Protein AF-A0A376MH92-F1 (afdb_monomer_lite)

InterPro domains:
  IPR004113 FAD-binding oxidoreductase/transferase, type 4, C-terminal [PF02913] (30-130)
  IPR016164 FAD-linked oxidase-like, C-terminal [SSF55103] (40-130)

pLDDT: mean 84.46, std 14.7, range [43.62, 98.38]

Secondary structure (DSSP, 8-state):
-EEEEEEEEEE-TTTS-STTHHHHHHHHHHHHHHHHH-TTGGGEEEEEEEEEEEETTEEEEEEEEEE---S--TTTHIIIIIHHHHHHHHHHHHHTTEES-SSS--HHHHGGGHHHHHGGGHHHHHHHHHSGGGS--

Radius of gyration: 16.69 Å; chains: 1; bounding box: 37×46×41 Å

Structure (mmCIF, N/CA/C/O backbone):
data_AF-A0A376MH92-F1
#
_entry.id   AF-A0A376MH92-F1
#
loop_
_atom_site.group_PDB
_atom_site.id
_atom_site.type_symbol
_atom_site.label_atom_id
_atom_site.label_alt_id
_atom_site.label_comp_id
_atom_site.label_asym_id
_atom_site.label_entity_id
_atom_site.label_seq_id
_atom_site.pdbx_PDB_ins_code
_atom_site.Cartn_x
_atom_site.Cartn_y
_atom_site.Cartn_z
_atom_site.occupancy
_atom_site.B_iso_or_equiv
_atom_site.auth_seq_id
_atom_site.auth_comp_id
_atom_site.auth_asym_id
_atom_site.auth_atom_id
_atom_site.pdbx_PDB_model_num
ATOM 1 N N . MET A 1 1 ? 20.052 2.991 -9.447 1.00 60.19 1 MET A N 1
ATOM 2 C CA . MET A 1 1 ? 19.350 2.141 -8.465 1.00 60.19 1 MET A CA 1
ATOM 3 C C . MET A 1 1 ? 18.631 3.051 -7.485 1.00 60.19 1 MET A C 1
ATOM 5 O O . MET A 1 1 ? 19.278 3.932 -6.928 1.00 60.19 1 MET A O 1
ATOM 9 N N . CYS A 1 2 ? 17.316 2.898 -7.341 1.00 71.88 2 CYS A N 1
ATOM 10 C CA . CYS A 1 2 ? 16.511 3.608 -6.349 1.00 71.88 2 CYS A CA 1
ATOM 11 C C . CYS A 1 2 ? 16.128 2.620 -5.240 1.00 71.88 2 CYS A C 1
ATOM 13 O O . CYS A 1 2 ? 15.795 1.470 -5.527 1.00 71.88 2 CYS A O 1
ATOM 15 N N . ARG A 1 3 ? 16.228 3.062 -3.984 1.00 66.75 3 ARG A N 1
ATOM 16 C CA . ARG A 1 3 ? 15.937 2.266 -2.787 1.00 66.75 3 ARG A CA 1
ATOM 17 C C . ARG A 1 3 ? 14.805 2.923 -2.030 1.00 66.75 3 ARG A C 1
ATOM 19 O O . ARG A 1 3 ? 14.919 4.088 -1.649 1.00 66.75 3 ARG A O 1
ATOM 26 N N . SER A 1 4 ? 13.737 2.175 -1.784 1.00 66.50 4 SER A N 1
ATOM 27 C CA . SER A 1 4 ? 12.588 2.673 -1.042 1.00 66.50 4 SER A CA 1
ATOM 28 C C . SER A 1 4 ? 12.172 1.678 0.030 1.00 66.50 4 SER A C 1
ATOM 30 O O . SER A 1 4 ? 11.963 0.491 -0.213 1.00 66.50 4 SER A O 1
ATOM 32 N N . SER A 1 5 ? 12.021 2.178 1.251 1.00 55.94 5 SER A N 1
ATOM 33 C CA . SER A 1 5 ? 11.312 1.476 2.312 1.00 55.94 5 SER A CA 1
ATOM 34 C C . SER A 1 5 ? 9.989 2.188 2.548 1.00 55.94 5 SER A C 1
ATOM 36 O O . SER A 1 5 ? 9.936 3.406 2.757 1.00 55.94 5 SER A O 1
ATOM 38 N N . LYS A 1 6 ? 8.889 1.440 2.500 1.00 58.53 6 LYS A N 1
ATOM 39 C CA . LYS A 1 6 ? 7.571 1.960 2.854 1.00 58.53 6 LYS A CA 1
ATOM 40 C C . LYS A 1 6 ? 7.037 1.127 4.016 1.00 58.53 6 LYS A C 1
ATOM 42 O O . LYS A 1 6 ? 6.959 -0.095 3.898 1.00 58.53 6 LYS A O 1
ATOM 47 N N . PRO A 1 7 ? 6.659 1.742 5.150 1.00 51.50 7 PRO A N 1
ATOM 48 C CA . PRO A 1 7 ? 5.869 1.016 6.122 1.00 51.50 7 PRO A CA 1
ATOM 49 C C . PRO A 1 7 ? 4.559 0.700 5.456 1.00 51.50 7 PRO A C 1
ATOM 51 O O . PRO A 1 7 ? 3.859 1.591 4.970 1.00 51.50 7 PRO A O 1
ATOM 54 N N . ALA A 1 8 ? 4.243 -0.571 5.477 1.00 50.81 8 ALA A N 1
ATOM 55 C CA . ALA A 1 8 ? 2.913 -1.021 5.221 1.00 50.81 8 ALA A CA 1
ATOM 56 C C . ALA A 1 8 ? 2.751 -2.263 6.053 1.00 50.81 8 ALA A C 1
ATOM 58 O O . ALA A 1 8 ? 3.084 -3.370 5.651 1.00 50.81 8 ALA A O 1
ATOM 59 N N . THR A 1 9 ? 2.326 -2.040 7.282 1.00 54.00 9 THR A N 1
ATOM 60 C CA . THR A 1 9 ? 1.070 -2.571 7.790 1.00 54.00 9 THR A CA 1
ATOM 61 C C . THR A 1 9 ? 1.067 -2.437 9.291 1.00 54.00 9 THR A C 1
ATOM 63 O O . THR A 1 9 ? 2.082 -2.592 9.956 1.00 54.00 9 THR A O 1
ATOM 66 N N . TRP A 1 10 ? -0.107 -2.194 9.838 1.00 57.25 10 TRP A N 1
ATOM 67 C CA . TRP A 1 10 ? -0.388 -2.451 11.236 1.00 57.25 10 TRP A CA 1
ATOM 68 C C . TRP A 1 10 ? -1.638 -3.324 11.283 1.00 57.25 10 TRP A C 1
ATOM 70 O O . TRP A 1 10 ? -2.716 -2.868 10.911 1.00 57.25 10 TRP A O 1
ATOM 80 N N . ALA A 1 11 ? -1.513 -4.601 11.644 1.00 50.50 11 ALA A N 1
ATOM 81 C CA . ALA A 1 11 ? -2.687 -5.449 11.842 1.00 50.50 11 ALA A CA 1
ATOM 82 C C . ALA A 1 11 ? -3.313 -5.115 13.199 1.00 50.50 11 ALA A C 1
ATOM 84 O O . ALA A 1 11 ? -2.723 -5.392 14.240 1.00 50.50 11 ALA A O 1
ATOM 85 N N . LEU A 1 12 ? -4.501 -4.508 13.181 1.00 43.62 12 LEU A N 1
ATOM 86 C CA . LEU A 1 12 ? -5.305 -4.277 14.380 1.00 43.62 12 LEU A CA 1
ATOM 87 C C . LEU A 1 12 ? -6.502 -5.223 14.410 1.00 43.62 12 LEU A C 1
ATOM 89 O O . LEU A 1 12 ? -7.211 -5.346 13.406 1.00 43.62 12 LEU A O 1
ATOM 93 N N . PRO A 1 13 ? -6.843 -5.794 15.572 1.00 44.84 13 PRO A N 1
ATOM 94 C CA . PRO A 1 13 ? -8.215 -6.202 15.835 1.00 44.84 13 PRO A CA 1
ATOM 95 C C . PRO A 1 13 ? -9.130 -4.966 15.742 1.00 44.84 13 PRO A C 1
ATOM 97 O O . PRO A 1 13 ? -8.728 -3.888 16.188 1.00 44.84 13 PRO A O 1
ATOM 100 N N . PRO A 1 14 ? -10.354 -5.070 15.196 1.00 52.47 14 PRO A N 1
ATOM 101 C CA . PRO A 1 14 ? -11.063 -6.288 14.792 1.00 52.47 14 PRO A CA 1
ATOM 102 C C . PRO A 1 14 ? -10.805 -6.726 13.340 1.00 52.47 14 PRO A C 1
ATOM 104 O O . PRO A 1 14 ? -11.338 -7.747 12.919 1.00 52.47 14 PRO A O 1
ATOM 107 N N . LYS A 1 15 ? -10.019 -5.966 12.565 1.00 60.97 15 LYS A N 1
ATOM 108 C CA . LYS A 1 15 ? -9.808 -6.224 11.133 1.00 60.97 15 LYS A CA 1
ATOM 109 C C . LYS A 1 15 ? -8.986 -7.497 10.875 1.00 60.97 15 LYS A C 1
ATOM 111 O O . LYS A 1 15 ? -9.222 -8.168 9.879 1.00 60.97 15 LYS A O 1
ATOM 116 N N . CYS A 1 16 ? -8.100 -7.866 11.801 1.00 65.00 16 CYS A N 1
ATOM 117 C CA . CYS A 1 16 ? -7.366 -9.132 11.801 1.00 65.00 16 CYS A CA 1
ATOM 118 C C . CYS A 1 16 ? -7.776 -9.983 13.024 1.00 65.00 16 CYS A C 1
ATOM 120 O O . CYS A 1 16 ? -7.340 -9.688 14.140 1.00 65.00 16 CYS A O 1
ATOM 122 N N . PRO A 1 17 ? -8.647 -10.998 12.863 1.00 53.97 17 PRO A N 1
ATOM 123 C CA . PRO A 1 17 ? -9.312 -11.668 13.988 1.00 53.97 17 PRO A CA 1
ATOM 124 C C . PRO A 1 17 ? -8.467 -12.715 14.740 1.00 53.97 17 PRO A C 1
ATOM 126 O O . PRO A 1 17 ? -8.884 -13.166 15.803 1.00 53.97 17 PRO A O 1
ATOM 129 N N . ALA A 1 18 ? -7.271 -13.074 14.265 1.00 51.12 18 ALA A N 1
ATOM 130 C CA . ALA A 1 18 ? -6.340 -13.934 15.005 1.00 51.12 18 ALA A CA 1
ATOM 131 C C . ALA A 1 18 ? -4.933 -13.332 14.987 1.00 51.12 18 ALA A C 1
ATOM 133 O O . ALA A 1 18 ? -4.460 -12.979 13.910 1.00 51.12 18 ALA A O 1
ATOM 134 N N . ALA A 1 19 ? -4.305 -13.227 16.168 1.00 54.25 19 ALA A N 1
ATOM 135 C CA . ALA A 1 19 ? -3.022 -12.581 16.491 1.00 54.25 19 ALA A CA 1
ATOM 136 C C . ALA A 1 19 ? -1.953 -12.620 15.372 1.00 54.25 19 ALA A C 1
ATOM 138 O O . ALA A 1 19 ? -1.023 -13.420 15.405 1.00 54.25 19 ALA A O 1
ATOM 139 N N . GLY A 1 20 ? -2.084 -11.746 14.370 1.00 59.69 20 GLY A N 1
ATOM 140 C CA . GLY A 1 20 ? -1.162 -11.654 13.236 1.00 59.69 20 GLY A CA 1
ATOM 141 C C . GLY A 1 20 ? -1.322 -12.698 12.118 1.00 59.69 20 GLY A C 1
ATOM 142 O O . GLY A 1 20 ? -0.498 -12.703 11.212 1.00 59.69 20 GLY A O 1
ATOM 143 N N . SER A 1 21 ? -2.360 -13.541 12.116 1.00 67.62 21 SER A N 1
ATOM 144 C CA . SER A 1 21 ? -2.631 -14.518 11.033 1.00 67.62 21 SER A CA 1
ATOM 145 C C . SER A 1 21 ? -2.695 -13.874 9.639 1.00 67.62 21 SER A C 1
ATOM 147 O O . SER A 1 21 ? -2.099 -14.379 8.692 1.00 67.62 21 SER A O 1
ATOM 149 N N . CYS A 1 22 ? -3.309 -12.693 9.539 1.00 80.25 22 CYS A N 1
ATOM 150 C CA . CYS A 1 22 ? -3.386 -11.914 8.306 1.00 80.25 22 CYS A CA 1
ATOM 151 C C . CYS A 1 22 ? -2.023 -11.384 7.824 1.00 80.25 22 CYS A C 1
ATOM 153 O O . CYS A 1 22 ? -1.900 -11.021 6.662 1.00 80.25 22 CYS A O 1
ATOM 155 N N . ILE A 1 23 ? -0.986 -11.314 8.673 1.00 85.31 23 ILE A N 1
ATOM 156 C CA . ILE A 1 23 ? 0.311 -10.725 8.294 1.00 85.31 23 ILE A CA 1
ATOM 157 C C . ILE A 1 23 ? 0.998 -11.562 7.218 1.00 85.31 23 ILE A C 1
ATOM 159 O O . ILE A 1 23 ? 1.538 -11.004 6.265 1.00 85.31 23 ILE A O 1
ATOM 163 N N . HIS A 1 24 ? 0.963 -12.889 7.357 1.00 88.69 24 HIS A N 1
ATOM 164 C CA . HIS A 1 24 ? 1.522 -13.785 6.349 1.00 88.69 24 HIS A CA 1
ATOM 165 C C . HIS A 1 24 ? 0.761 -13.661 5.025 1.00 88.69 24 HIS A C 1
ATOM 167 O O . HIS A 1 24 ? 1.383 -13.487 3.984 1.00 88.69 24 HIS A O 1
ATOM 173 N N . GLU A 1 25 ? -0.573 -13.654 5.071 1.00 90.56 25 GLU A N 1
ATOM 174 C CA . GLU A 1 25 ? -1.406 -13.492 3.875 1.00 90.56 25 GLU A CA 1
ATOM 175 C C . GLU A 1 25 ? -1.183 -12.138 3.192 1.00 90.56 25 GLU A C 1
ATOM 177 O O . GLU A 1 25 ? -1.074 -12.080 1.969 1.00 90.56 25 GLU A O 1
ATOM 182 N N . ILE A 1 26 ? -1.062 -11.052 3.965 1.00 91.50 26 ILE A N 1
ATOM 183 C CA . ILE A 1 26 ? -0.737 -9.722 3.438 1.00 91.50 26 ILE A CA 1
ATOM 184 C C . ILE A 1 26 ? 0.620 -9.752 2.746 1.00 91.50 26 ILE A C 1
ATOM 186 O O . ILE A 1 26 ? 0.739 -9.263 1.624 1.00 91.50 26 ILE A O 1
ATOM 190 N N . TYR A 1 27 ? 1.633 -10.330 3.395 1.00 92.88 27 TYR A N 1
ATOM 191 C CA . TYR A 1 27 ? 2.963 -10.454 2.817 1.00 92.88 27 TYR A CA 1
ATOM 192 C C . TYR A 1 27 ? 2.923 -11.218 1.490 1.00 92.88 27 TYR A C 1
ATOM 194 O O . TYR A 1 27 ? 3.293 -10.657 0.462 1.00 92.88 27 TYR A O 1
ATOM 202 N N . GLU A 1 28 ? 2.411 -12.448 1.486 1.00 95.19 28 GLU A N 1
ATOM 203 C CA . GLU A 1 28 ? 2.366 -13.287 0.284 1.00 95.19 28 GLU A CA 1
ATOM 204 C C . GLU A 1 28 ? 1.556 -12.634 -0.839 1.00 95.19 28 GLU A C 1
ATOM 206 O O . GLU A 1 28 ? 1.997 -12.607 -1.988 1.00 95.19 28 GLU A O 1
ATOM 211 N N . SER A 1 29 ? 0.407 -12.035 -0.516 1.00 95.94 29 SER A N 1
ATOM 212 C CA . SER A 1 29 ? -0.448 -11.406 -1.521 1.00 95.94 29 SER A CA 1
ATOM 213 C C . SER A 1 29 ? 0.198 -10.166 -2.142 1.00 95.94 29 SER A C 1
ATOM 215 O O . SER A 1 29 ? 0.172 -10.001 -3.363 1.00 95.94 29 SER A O 1
ATOM 217 N N . VAL A 1 30 ? 0.852 -9.322 -1.336 1.00 95.94 30 VAL A N 1
ATOM 218 C CA . VAL A 1 30 ? 1.606 -8.163 -1.838 1.00 95.94 30 VAL A CA 1
ATOM 219 C C . VAL A 1 30 ? 2.770 -8.608 -2.718 1.00 95.94 30 VAL A C 1
ATOM 221 O O . VAL A 1 30 ? 2.926 -8.087 -3.823 1.00 95.94 30 VAL A O 1
ATOM 224 N N . ILE A 1 31 ? 3.576 -9.572 -2.261 1.00 97.06 31 ILE A N 1
ATOM 225 C CA . ILE A 1 31 ? 4.721 -10.077 -3.030 1.00 97.06 31 ILE A CA 1
ATOM 226 C C . ILE A 1 31 ? 4.245 -10.663 -4.363 1.00 97.06 31 ILE A C 1
ATOM 228 O O . ILE A 1 31 ? 4.819 -10.352 -5.409 1.00 97.06 31 ILE A O 1
ATOM 232 N N . ASN A 1 32 ? 3.175 -11.459 -4.344 1.00 98.38 32 ASN A N 1
ATOM 233 C CA . ASN A 1 32 ? 2.611 -12.061 -5.543 1.00 98.38 32 ASN A CA 1
ATOM 234 C C . ASN A 1 32 ? 2.078 -11.007 -6.523 1.00 98.38 32 ASN A C 1
ATOM 236 O O . ASN A 1 32 ? 2.446 -11.034 -7.698 1.00 98.38 32 ASN A O 1
ATOM 240 N N . ARG A 1 33 ? 1.264 -10.046 -6.063 1.00 98.25 33 ARG A N 1
ATOM 241 C CA . ARG A 1 33 ? 0.709 -8.996 -6.936 1.00 98.25 33 ARG A CA 1
ATOM 242 C C . ARG A 1 33 ? 1.794 -8.092 -7.506 1.00 98.25 33 ARG A C 1
ATOM 244 O O . ARG A 1 33 ? 1.748 -7.776 -8.687 1.00 98.25 33 ARG A O 1
ATOM 251 N N . ILE A 1 34 ? 2.815 -7.728 -6.728 1.00 97.88 34 ILE A N 1
ATOM 252 C CA . ILE A 1 34 ? 3.948 -6.966 -7.272 1.00 97.88 34 ILE A CA 1
ATOM 253 C C . ILE A 1 34 ? 4.655 -7.772 -8.368 1.00 97.88 34 ILE A C 1
ATOM 255 O O . ILE A 1 34 ? 4.937 -7.231 -9.425 1.00 97.88 34 ILE A O 1
ATOM 259 N N . ARG A 1 35 ? 4.904 -9.068 -8.170 1.00 98.00 35 ARG A N 1
ATOM 260 C CA . ARG A 1 35 ? 5.609 -9.884 -9.175 1.00 98.00 35 ARG A CA 1
ATOM 261 C C . ARG A 1 35 ? 4.800 -10.175 -10.438 1.00 98.00 35 ARG A C 1
ATOM 263 O O . ARG A 1 35 ? 5.398 -10.465 -11.465 1.00 98.00 35 ARG A O 1
ATOM 270 N N . THR A 1 36 ? 3.472 -10.156 -10.357 1.00 98.25 36 THR A N 1
ATOM 271 C CA . THR A 1 36 ? 2.596 -10.609 -11.452 1.00 98.25 36 THR A CA 1
ATOM 272 C C . THR A 1 36 ? 1.825 -9.482 -12.133 1.00 98.25 36 THR A C 1
ATOM 274 O O . THR A 1 36 ? 1.504 -9.603 -13.312 1.00 98.25 36 THR A O 1
ATOM 277 N N . GLU A 1 37 ? 1.540 -8.385 -11.427 1.00 98.06 37 GLU A N 1
ATOM 278 C CA . GLU A 1 37 ? 0.720 -7.276 -11.929 1.00 98.06 37 GLU A CA 1
ATOM 279 C C . GLU A 1 37 ? 1.518 -5.987 -12.157 1.00 98.06 37 GLU A C 1
ATOM 281 O O . GLU A 1 37 ? 1.085 -5.146 -12.946 1.00 98.06 37 GLU A O 1
ATOM 286 N N . PHE A 1 38 ? 2.655 -5.783 -11.477 1.00 97.62 38 PHE A N 1
ATOM 287 C CA . PHE A 1 38 ? 3.447 -4.569 -11.674 1.00 97.62 38 PHE A CA 1
ATOM 288 C C . PHE A 1 38 ? 4.177 -4.631 -13.029 1.00 97.62 38 PHE A C 1
ATOM 290 O O . PHE A 1 38 ? 5.029 -5.502 -13.207 1.00 97.62 38 PHE A O 1
ATOM 297 N N . PRO A 1 39 ? 3.919 -3.705 -13.978 1.00 97.06 39 PRO A N 1
ATOM 298 C CA . PRO A 1 39 ? 4.463 -3.800 -15.339 1.00 97.06 39 PRO A CA 1
ATOM 299 C C . PRO A 1 39 ? 5.993 -3.777 -15.432 1.00 97.06 39 PRO A C 1
ATOM 301 O O . PRO A 1 39 ? 6.552 -4.160 -16.454 1.00 97.06 39 PRO A O 1
ATOM 304 N N . HIS A 1 40 ? 6.664 -3.313 -14.377 1.00 96.38 40 HIS A N 1
ATOM 305 C CA . HIS A 1 40 ? 8.118 -3.203 -14.294 1.00 96.38 40 HIS A CA 1
ATOM 306 C C . HIS A 1 40 ? 8.691 -4.119 -13.203 1.00 96.38 40 HIS A C 1
ATOM 308 O O . HIS A 1 40 ? 9.671 -3.773 -12.548 1.00 96.38 40 HIS A O 1
ATOM 314 N N . ALA A 1 41 ? 8.065 -5.278 -12.963 1.00 96.94 41 ALA A N 1
ATOM 315 C CA . ALA A 1 41 ? 8.537 -6.251 -11.977 1.00 96.94 41 ALA A CA 1
ATOM 316 C C . ALA A 1 41 ? 9.980 -6.718 -12.243 1.00 96.94 41 ALA A C 1
ATOM 318 O O . ALA A 1 41 ? 10.727 -6.916 -11.289 1.00 96.94 41 ALA A O 1
ATOM 319 N N . ASP A 1 42 ? 10.393 -6.809 -13.510 1.00 96.94 42 ASP A N 1
ATOM 320 C CA . ASP A 1 42 ? 11.761 -7.190 -13.894 1.00 96.94 42 ASP A CA 1
ATOM 321 C C . ASP A 1 42 ? 12.818 -6.131 -13.523 1.00 96.94 42 ASP A C 1
ATOM 323 O O . ASP A 1 42 ? 13.999 -6.452 -13.388 1.00 96.94 42 ASP A O 1
ATOM 327 N N . ASP A 1 43 ? 12.409 -4.878 -13.292 1.00 96.69 43 ASP A N 1
ATOM 328 C CA . ASP A 1 43 ? 13.313 -3.817 -12.832 1.00 96.69 43 ASP A CA 1
ATOM 329 C C . ASP A 1 43 ? 13.617 -3.934 -11.328 1.00 96.69 43 ASP A C 1
ATOM 331 O O . ASP A 1 43 ? 14.557 -3.299 -10.831 1.00 96.69 43 ASP A O 1
ATOM 335 N N . ILE A 1 44 ? 12.821 -4.715 -10.588 1.00 96.06 44 ILE A N 1
ATOM 336 C CA . ILE A 1 44 ? 12.942 -4.890 -9.141 1.00 96.06 44 ILE A CA 1
ATOM 337 C C . ILE A 1 44 ? 14.147 -5.775 -8.824 1.00 96.06 44 ILE A C 1
ATOM 339 O O . ILE A 1 44 ? 14.213 -6.948 -9.178 1.00 96.06 44 ILE A O 1
ATOM 343 N N . THR A 1 45 ? 15.092 -5.216 -8.077 1.00 95.12 45 THR A N 1
ATOM 344 C CA . THR A 1 45 ? 16.326 -5.893 -7.658 1.00 95.12 45 THR A CA 1
ATOM 345 C C . THR A 1 45 ? 16.237 -6.443 -6.240 1.00 95.12 45 THR A C 1
ATOM 347 O O . THR A 1 45 ? 16.953 -7.383 -5.895 1.00 95.12 45 THR A O 1
ATOM 350 N N . MET A 1 46 ? 15.340 -5.896 -5.417 1.00 93.94 46 MET A N 1
ATOM 351 C CA . MET A 1 46 ? 15.012 -6.430 -4.101 1.00 93.94 46 MET A CA 1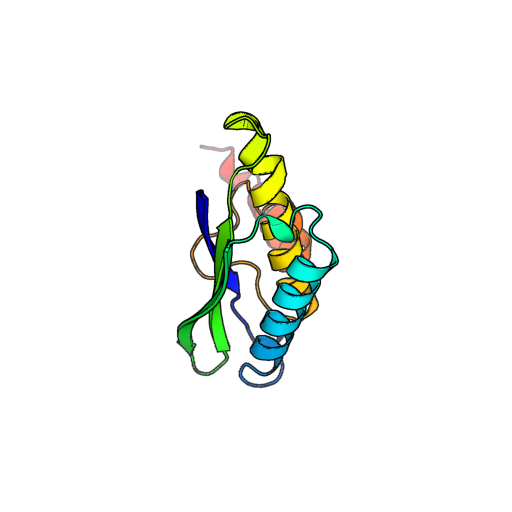
ATOM 352 C C . MET A 1 46 ? 13.532 -6.214 -3.814 1.00 93.94 46 MET A C 1
ATOM 354 O O . MET A 1 46 ? 12.999 -5.141 -4.079 1.00 93.94 46 MET A O 1
ATOM 358 N N . LEU A 1 47 ? 12.876 -7.227 -3.259 1.00 94.94 47 LEU A N 1
ATOM 359 C CA . LEU A 1 47 ? 11.501 -7.141 -2.789 1.00 94.94 47 LEU A CA 1
ATOM 360 C C . LEU A 1 47 ? 11.330 -8.050 -1.582 1.00 94.94 47 LEU A C 1
ATOM 362 O O . LEU A 1 47 ? 11.583 -9.252 -1.666 1.00 94.94 47 LEU A O 1
ATOM 366 N N . GLY A 1 48 ? 10.867 -7.484 -0.477 1.00 93.38 48 GLY A N 1
ATOM 367 C CA . GLY A 1 48 ? 10.581 -8.248 0.724 1.00 93.38 48 GLY A CA 1
ATOM 368 C C . GLY A 1 48 ? 9.959 -7.391 1.808 1.00 93.38 48 GLY A C 1
ATOM 369 O O . GLY A 1 48 ? 9.465 -6.288 1.564 1.00 93.38 48 GLY A O 1
ATOM 370 N N . GLY A 1 49 ? 10.012 -7.898 3.033 1.00 89.50 49 GLY A N 1
ATOM 371 C CA . GLY A 1 49 ? 9.545 -7.159 4.185 1.00 89.50 49 GLY A CA 1
ATOM 372 C C . GLY A 1 49 ? 10.096 -7.670 5.503 1.00 89.50 49 GLY A C 1
ATOM 373 O O . GLY A 1 49 ? 10.648 -8.766 5.576 1.00 89.50 49 GLY A O 1
ATOM 374 N N . HIS A 1 50 ? 10.002 -6.838 6.537 1.00 87.44 50 HIS A N 1
ATOM 375 C CA . HIS A 1 50 ? 10.473 -7.177 7.875 1.00 87.44 50 HIS A CA 1
ATOM 376 C C . HIS A 1 50 ? 9.551 -6.643 8.967 1.00 87.44 50 HIS A C 1
ATOM 378 O O . HIS A 1 50 ? 8.965 -5.567 8.854 1.00 87.44 50 HIS A O 1
ATOM 384 N N . SER A 1 51 ? 9.485 -7.387 10.066 1.00 87.31 51 SER A N 1
ATOM 385 C CA . SER A 1 51 ? 8.840 -6.936 11.291 1.00 87.31 51 SER A CA 1
ATOM 386 C C . SER A 1 51 ? 9.756 -5.969 12.038 1.00 87.31 51 SER A C 1
ATOM 388 O O . SER A 1 51 ? 10.926 -6.282 12.246 1.00 87.31 51 SER A O 1
ATOM 390 N N . SER A 1 52 ? 9.240 -4.820 12.476 1.00 81.75 52 SER A N 1
ATOM 391 C CA . SER A 1 52 ? 10.022 -3.863 13.292 1.00 81.75 52 SER A CA 1
ATOM 392 C C . SER A 1 52 ? 9.515 -3.716 14.724 1.00 81.75 52 SER A C 1
ATOM 394 O O . SER A 1 52 ? 10.306 -3.463 15.625 1.00 81.75 52 SER A O 1
ATOM 396 N N . HIS A 1 53 ? 8.205 -3.863 14.935 1.00 83.75 53 HIS A N 1
ATOM 397 C CA . HIS A 1 53 ? 7.556 -3.660 16.227 1.00 83.75 53 HIS A CA 1
ATOM 398 C C . HIS A 1 53 ? 6.448 -4.689 16.394 1.00 83.75 53 HIS A C 1
ATOM 400 O O . HIS A 1 53 ? 5.517 -4.709 15.592 1.00 83.75 53 HIS A O 1
ATOM 406 N N . SER A 1 54 ? 6.529 -5.491 17.450 1.00 84.56 54 SER A N 1
ATOM 407 C CA . SER A 1 54 ? 5.544 -6.523 17.769 1.00 84.56 54 SER A CA 1
ATOM 408 C C . SER A 1 54 ? 4.771 -6.155 19.026 1.00 84.56 54 SER A C 1
ATOM 410 O O . SER A 1 54 ? 5.320 -5.595 19.973 1.00 84.56 54 SER A O 1
ATOM 412 N N . TYR A 1 55 ? 3.493 -6.504 19.040 1.00 80.12 55 TYR A N 1
ATOM 413 C CA . TYR A 1 55 ? 2.554 -6.213 20.111 1.00 80.12 55 TYR A CA 1
ATOM 414 C C . TYR A 1 55 ? 1.668 -7.437 20.335 1.00 80.12 55 TYR A C 1
ATOM 416 O O . TYR A 1 55 ? 1.664 -8.379 19.545 1.00 80.12 55 TYR A O 1
ATOM 424 N N . GLN A 1 56 ? 0.881 -7.423 21.410 1.00 81.38 56 GLN A N 1
ATOM 425 C CA . GLN A 1 56 ? 0.021 -8.557 21.764 1.00 81.38 56 GLN A CA 1
ATOM 426 C C . GLN A 1 56 ? -0.985 -8.924 20.664 1.00 81.38 56 GLN A C 1
ATOM 428 O O . GLN A 1 56 ? -1.374 -10.081 20.546 1.00 81.38 56 GLN A O 1
ATOM 433 N N . ASN A 1 57 ? -1.417 -7.943 19.874 1.00 76.06 57 ASN A N 1
ATOM 434 C CA . ASN A 1 57 ? -2.490 -8.090 18.900 1.00 76.06 57 ASN A CA 1
ATOM 435 C C . ASN A 1 57 ? -2.037 -8.008 17.434 1.00 76.06 57 ASN A C 1
ATOM 437 O O . ASN A 1 57 ? -2.882 -8.078 16.544 1.00 76.06 57 ASN A O 1
ATOM 441 N N . GLY A 1 58 ? -0.736 -7.880 17.174 1.00 78.50 58 GLY A N 1
ATOM 442 C CA . GLY A 1 58 ? -0.214 -7.735 15.822 1.00 78.50 58 GLY A CA 1
ATOM 443 C C . GLY A 1 58 ? 1.241 -7.286 15.787 1.00 78.50 58 GLY A C 1
ATOM 444 O O . GLY A 1 58 ? 1.872 -7.044 16.814 1.00 78.50 58 GLY A O 1
ATOM 445 N N . THR A 1 59 ? 1.780 -7.165 14.580 1.00 83.31 59 THR A N 1
ATOM 446 C CA . THR A 1 59 ? 3.110 -6.608 14.334 1.00 83.31 59 THR A CA 1
ATOM 447 C C . THR A 1 59 ? 3.058 -5.615 13.182 1.00 83.31 59 THR A C 1
ATOM 449 O O . THR A 1 59 ? 2.168 -5.680 12.330 1.00 83.31 59 THR A O 1
ATOM 452 N N . ASN A 1 60 ? 4.011 -4.692 13.165 1.00 84.62 60 ASN A N 1
ATOM 453 C CA . ASN A 1 60 ? 4.267 -3.843 12.018 1.00 84.62 60 ASN A CA 1
ATOM 454 C C . ASN A 1 60 ? 5.127 -4.574 10.980 1.00 84.62 60 ASN A C 1
ATOM 456 O O . ASN A 1 60 ? 6.269 -4.909 11.304 1.00 84.62 60 ASN A O 1
ATOM 460 N N . MET A 1 61 ? 4.641 -4.717 9.740 1.00 86.31 61 MET A N 1
ATOM 461 C CA . MET A 1 61 ? 5.464 -5.126 8.593 1.00 86.31 61 MET A CA 1
ATOM 462 C C . MET A 1 61 ? 5.932 -3.898 7.808 1.00 86.31 61 MET A C 1
ATOM 464 O O . MET A 1 61 ? 5.171 -3.005 7.447 1.00 86.31 61 MET A O 1
ATOM 468 N N . TYR A 1 62 ? 7.210 -3.865 7.485 1.00 87.31 62 TYR A N 1
ATOM 469 C CA . TYR A 1 62 ? 7.766 -2.942 6.512 1.00 87.31 62 TYR A CA 1
ATOM 470 C C . TYR A 1 62 ? 7.939 -3.658 5.190 1.00 87.31 62 TYR A C 1
ATOM 472 O O . TYR A 1 62 ? 8.665 -4.643 5.168 1.00 87.31 62 TYR A O 1
ATOM 480 N N . PHE A 1 63 ? 7.367 -3.143 4.102 1.00 92.12 63 PHE A N 1
ATOM 481 C CA . PHE A 1 63 ? 7.740 -3.590 2.764 1.00 92.12 63 PHE A CA 1
ATOM 482 C C . PHE A 1 63 ? 8.923 -2.762 2.271 1.00 92.12 63 PHE A C 1
ATOM 484 O O . PHE A 1 63 ? 8.952 -1.530 2.373 1.00 92.12 63 PHE A O 1
ATOM 491 N N . VAL A 1 64 ? 9.932 -3.452 1.762 1.00 90.94 64 VAL A N 1
ATOM 492 C CA . VAL A 1 64 ? 11.157 -2.833 1.267 1.00 90.94 64 VAL A CA 1
ATOM 493 C C . VAL A 1 64 ? 11.386 -3.325 -0.145 1.00 90.94 64 VAL A C 1
ATOM 495 O O . VAL A 1 64 ? 11.256 -4.520 -0.419 1.00 90.94 64 VAL A O 1
ATOM 498 N N . TYR A 1 65 ? 11.691 -2.387 -1.033 1.00 93.06 65 TYR A N 1
ATOM 499 C CA . TYR A 1 65 ? 11.917 -2.686 -2.428 1.00 93.06 65 TYR A CA 1
ATOM 500 C C . TYR A 1 65 ? 12.984 -1.771 -3.028 1.00 93.06 65 TYR A C 1
ATOM 502 O O . TYR A 1 65 ? 13.004 -0.559 -2.792 1.00 93.06 65 TYR A O 1
ATOM 510 N N . ASP A 1 66 ? 13.849 -2.376 -3.832 1.00 93.75 66 ASP A N 1
ATOM 511 C CA . ASP A 1 66 ? 14.872 -1.694 -4.616 1.00 93.75 66 ASP A CA 1
ATOM 512 C C . ASP A 1 66 ? 14.644 -2.024 -6.091 1.00 93.75 66 ASP A C 1
ATOM 514 O O . ASP A 1 66 ? 14.202 -3.124 -6.429 1.00 93.75 66 ASP A O 1
ATOM 518 N N . TYR A 1 67 ? 14.939 -1.078 -6.976 1.00 94.06 67 TYR A N 1
ATOM 519 C CA . TYR A 1 67 ? 14.797 -1.265 -8.419 1.00 94.06 67 TYR A CA 1
ATOM 520 C C . TYR A 1 67 ? 15.808 -0.430 -9.195 1.00 94.06 67 TYR A C 1
ATOM 522 O O . TYR A 1 67 ? 16.369 0.571 -8.722 1.00 94.06 67 TYR A O 1
ATOM 530 N N . ASN A 1 68 ? 16.057 -0.861 -10.423 1.00 94.06 68 ASN A N 1
ATOM 531 C CA . ASN A 1 68 ? 16.766 -0.061 -11.400 1.00 94.06 68 ASN A CA 1
ATOM 532 C C . ASN A 1 68 ? 15.795 0.930 -12.038 1.00 94.06 68 ASN A C 1
ATOM 534 O O . ASN A 1 68 ? 14.684 0.578 -12.409 1.00 94.06 68 ASN A O 1
ATOM 538 N N . VAL A 1 69 ? 16.216 2.189 -12.147 1.00 92.31 69 VAL A N 1
ATOM 539 C CA . VAL A 1 69 ? 15.448 3.196 -12.884 1.00 92.31 69 VAL A CA 1
ATOM 540 C C . VAL A 1 69 ? 15.832 3.029 -14.346 1.00 92.31 69 VAL A C 1
ATOM 542 O O . VAL A 1 69 ? 16.949 3.380 -14.728 1.00 92.31 69 VAL A O 1
ATOM 545 N N . VAL A 1 70 ? 14.938 2.427 -15.122 1.00 93.94 70 VAL A N 1
ATOM 546 C CA . VAL A 1 70 ? 15.148 2.106 -16.537 1.00 93.94 70 VAL A CA 1
ATOM 547 C C . VAL A 1 70 ? 14.267 3.027 -17.366 1.00 93.94 70 VAL A C 1
ATOM 549 O O . VAL A 1 70 ? 13.090 3.180 -17.048 1.00 93.94 70 VAL A O 1
ATOM 552 N N . ASP A 1 71 ? 14.824 3.662 -18.400 1.00 92.88 71 ASP A N 1
ATOM 553 C CA . ASP A 1 71 ? 14.088 4.469 -19.389 1.00 92.88 71 ASP A CA 1
ATOM 554 C C . ASP A 1 71 ? 13.030 5.399 -18.770 1.00 92.88 71 ASP A C 1
ATOM 556 O O . ASP A 1 71 ? 11.834 5.320 -19.063 1.00 92.88 71 ASP A O 1
ATOM 560 N N . CYS A 1 72 ? 13.461 6.218 -17.812 1.00 92.62 72 CYS A N 1
ATOM 561 C CA . CYS A 1 72 ? 12.592 7.082 -17.022 1.00 92.62 72 CYS A CA 1
ATOM 562 C C . CYS A 1 72 ? 13.374 8.309 -16.557 1.00 92.62 72 CYS A C 1
ATOM 564 O O . CYS A 1 72 ? 14.497 8.173 -16.060 1.00 92.62 72 CYS A O 1
ATOM 566 N N . LYS A 1 73 ? 12.786 9.502 -16.680 1.00 93.69 73 LYS A N 1
ATOM 567 C CA . LYS A 1 73 ? 13.363 10.714 -16.085 1.00 93.69 73 LYS A CA 1
ATOM 568 C C . LYS A 1 73 ? 13.101 10.759 -14.574 1.00 93.69 73 LYS A C 1
ATOM 570 O O . LYS A 1 73 ? 12.153 10.123 -14.108 1.00 93.69 73 LYS A O 1
ATOM 575 N N . PRO A 1 74 ? 13.895 11.517 -13.793 1.00 90.62 74 PRO A N 1
ATOM 576 C CA . PRO A 1 74 ? 13.689 11.639 -12.349 1.00 90.62 74 PRO A CA 1
ATOM 577 C C . PRO A 1 74 ? 12.271 12.070 -11.951 1.00 90.62 74 PRO A C 1
ATOM 579 O O . PRO A 1 74 ? 11.740 11.581 -10.961 1.00 90.62 74 PRO A O 1
ATOM 582 N N . GLU A 1 75 ? 11.640 12.953 -12.725 1.00 93.56 75 GLU A N 1
ATOM 583 C CA . GLU A 1 75 ? 10.303 13.485 -12.437 1.00 93.56 75 GLU A CA 1
ATOM 584 C C . GLU A 1 75 ? 9.185 12.458 -12.685 1.00 93.56 75 GLU A C 1
ATOM 586 O O . GLU A 1 75 ? 8.115 12.559 -12.094 1.00 93.56 75 GLU A O 1
ATOM 591 N N . GLU A 1 76 ? 9.442 11.463 -13.535 1.00 94.38 76 GLU A N 1
ATOM 592 C CA . GLU A 1 76 ? 8.499 10.405 -13.927 1.00 94.38 76 GLU A CA 1
ATOM 593 C C . GLU A 1 76 ? 8.613 9.169 -13.015 1.00 94.38 76 GLU A C 1
ATOM 595 O O . GLU A 1 76 ? 7.711 8.330 -12.965 1.00 94.38 76 GLU A O 1
ATOM 600 N N . GLU A 1 77 ? 9.716 9.055 -12.269 1.00 93.75 77 GLU A N 1
ATOM 601 C CA . GLU A 1 77 ? 10.056 7.893 -11.441 1.00 93.75 77 GLU A CA 1
ATOM 602 C C . GLU A 1 77 ? 8.963 7.583 -10.416 1.00 93.75 77 GLU A C 1
ATOM 604 O O . GLU A 1 77 ? 8.603 6.419 -10.210 1.00 93.75 77 GLU A O 1
ATOM 609 N N . ILE A 1 78 ? 8.399 8.632 -9.811 1.00 91.06 78 ILE A N 1
ATOM 610 C CA . ILE A 1 78 ? 7.387 8.477 -8.773 1.00 91.06 78 ILE A CA 1
ATOM 611 C C . ILE A 1 78 ? 6.116 7.814 -9.313 1.00 91.06 78 ILE A C 1
ATOM 613 O O . ILE A 1 78 ? 5.529 6.963 -8.645 1.00 91.06 78 ILE A O 1
ATOM 617 N N . ASP A 1 79 ? 5.715 8.165 -10.531 1.00 93.75 79 ASP A N 1
ATOM 618 C CA . ASP A 1 79 ? 4.515 7.632 -11.168 1.00 93.75 79 ASP A CA 1
ATOM 619 C C . ASP A 1 79 ? 4.768 6.256 -11.781 1.00 93.75 79 ASP A C 1
ATOM 621 O O . ASP A 1 79 ? 3.892 5.393 -11.726 1.00 93.75 79 ASP A O 1
ATOM 625 N N . LYS A 1 80 ? 5.979 6.022 -12.299 1.00 95.38 80 LYS A N 1
ATOM 626 C CA . LYS A 1 80 ? 6.365 4.742 -12.901 1.00 95.38 80 LYS A CA 1
ATOM 627 C C . LYS A 1 80 ? 6.553 3.629 -11.868 1.00 95.38 80 LYS A C 1
ATOM 629 O O . LYS A 1 80 ? 6.120 2.504 -12.108 1.00 95.38 80 LYS A O 1
ATOM 634 N N . TYR A 1 81 ? 7.168 3.926 -10.722 1.00 94.12 81 TYR A N 1
ATOM 635 C CA . TYR A 1 81 ? 7.530 2.911 -9.725 1.00 94.12 81 TYR A CA 1
ATOM 636 C C . TYR A 1 81 ? 6.823 3.120 -8.386 1.00 94.12 81 TYR A C 1
ATOM 638 O O . TYR A 1 81 ? 6.092 2.248 -7.912 1.00 94.12 81 TYR A O 1
ATOM 646 N N . HIS A 1 82 ? 7.014 4.276 -7.749 1.00 89.81 82 HIS A N 1
ATOM 647 C CA . HIS A 1 82 ? 6.590 4.472 -6.361 1.00 89.81 82 HIS A CA 1
ATOM 648 C C . HIS A 1 82 ? 5.075 4.375 -6.153 1.00 89.81 82 HIS A C 1
ATOM 650 O O . HIS A 1 82 ? 4.628 3.666 -5.248 1.00 89.81 82 HIS A O 1
ATOM 656 N N . ASN A 1 83 ? 4.290 5.111 -6.933 1.00 92.00 83 ASN A N 1
ATOM 657 C CA . ASN A 1 83 ? 2.837 5.175 -6.812 1.00 92.00 83 ASN A CA 1
ATOM 658 C C . ASN A 1 83 ? 2.160 3.815 -7.075 1.00 92.00 83 ASN A C 1
ATOM 660 O O . ASN A 1 83 ? 1.371 3.395 -6.222 1.00 92.00 83 ASN A O 1
ATOM 664 N N . PRO A 1 84 ? 2.471 3.072 -8.158 1.00 94.69 84 PRO A N 1
ATOM 665 C CA . PRO A 1 84 ? 1.874 1.756 -8.398 1.00 94.69 84 PRO A CA 1
ATOM 666 C C . PRO A 1 84 ? 2.278 0.708 -7.351 1.00 94.69 84 PRO A C 1
ATOM 668 O O . PRO A 1 84 ? 1.416 -0.044 -6.894 1.00 94.69 84 PRO A O 1
ATOM 671 N N . LEU A 1 85 ? 3.536 0.697 -6.892 1.00 94.12 85 LEU A N 1
ATOM 672 C CA . LEU A 1 85 ? 3.961 -0.206 -5.816 1.00 94.12 85 LEU A CA 1
ATOM 673 C C . LEU A 1 85 ? 3.239 0.114 -4.497 1.00 94.12 85 LEU A C 1
ATOM 675 O O . LEU A 1 85 ? 2.686 -0.783 -3.863 1.00 94.12 85 LEU A O 1
ATOM 679 N N . ASN A 1 86 ? 3.165 1.395 -4.104 1.00 91.62 86 ASN A N 1
ATOM 680 C CA . ASN A 1 86 ? 2.419 1.798 -2.903 1.00 91.62 86 ASN A CA 1
ATOM 681 C C . ASN A 1 86 ? 0.930 1.469 -3.013 1.00 91.62 86 ASN A C 1
ATOM 683 O O . ASN A 1 86 ? 0.330 1.091 -2.008 1.00 91.62 86 ASN A O 1
ATOM 687 N N . LYS A 1 87 ? 0.343 1.589 -4.207 1.00 93.94 87 LYS A N 1
ATOM 688 C CA . LYS A 1 87 ? -1.049 1.219 -4.458 1.00 93.94 87 LYS A CA 1
ATOM 689 C C . LYS A 1 87 ? -1.297 -0.255 -4.153 1.00 93.94 87 LYS A C 1
ATOM 691 O O . LYS A 1 87 ? -2.161 -0.533 -3.328 1.00 93.94 87 LYS A O 1
ATOM 696 N N . ILE A 1 88 ? -0.525 -1.170 -4.748 1.00 95.81 88 ILE A N 1
ATOM 697 C CA . ILE A 1 88 ? -0.673 -2.619 -4.510 1.00 95.81 88 ILE A CA 1
ATOM 698 C C . ILE A 1 88 ? -0.552 -2.923 -3.015 1.00 95.81 88 ILE A C 1
ATOM 700 O O . ILE A 1 88 ? -1.406 -3.591 -2.435 1.00 95.81 88 ILE A O 1
ATOM 704 N N . ILE A 1 89 ? 0.480 -2.367 -2.380 1.00 92.94 89 ILE A N 1
ATOM 705 C CA . ILE A 1 89 ? 0.746 -2.549 -0.957 1.00 92.94 89 ILE A CA 1
ATOM 706 C C . ILE A 1 89 ? -0.442 -2.072 -0.099 1.00 92.94 89 ILE A C 1
ATOM 708 O O . ILE A 1 89 ? -0.895 -2.810 0.776 1.00 92.94 89 ILE A O 1
ATOM 712 N N . CYS A 1 90 ? -0.962 -0.861 -0.332 1.00 92.62 90 CYS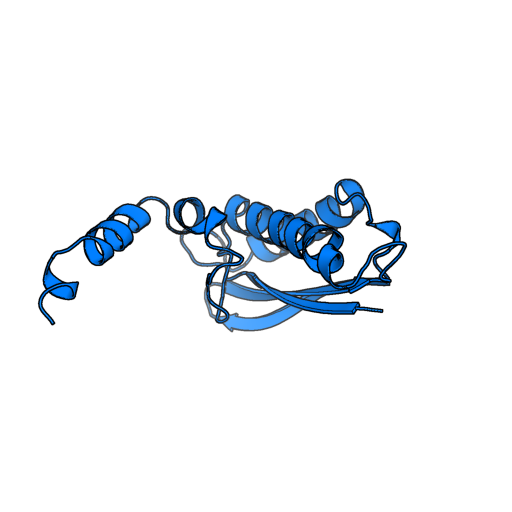 A N 1
ATOM 713 C CA . CYS A 1 90 ? -2.074 -0.305 0.450 1.00 92.62 90 CYS A CA 1
ATOM 714 C C . CYS A 1 90 ? -3.379 -1.077 0.221 1.00 92.62 90 CYS A C 1
ATOM 716 O O . CYS A 1 90 ? -4.092 -1.362 1.181 1.00 92.62 90 CYS A O 1
ATOM 718 N N . GLU A 1 91 ? -3.685 -1.429 -1.029 1.00 93.25 91 GLU A N 1
ATOM 719 C CA . GLU A 1 91 ? -4.899 -2.169 -1.383 1.00 93.25 91 GLU A CA 1
ATOM 720 C C . GLU A 1 91 ? -4.937 -3.541 -0.712 1.00 93.25 91 GLU A C 1
ATOM 722 O O . GLU A 1 91 ? -5.911 -3.851 -0.029 1.00 93.25 91 GLU A O 1
ATOM 727 N N . GLU A 1 9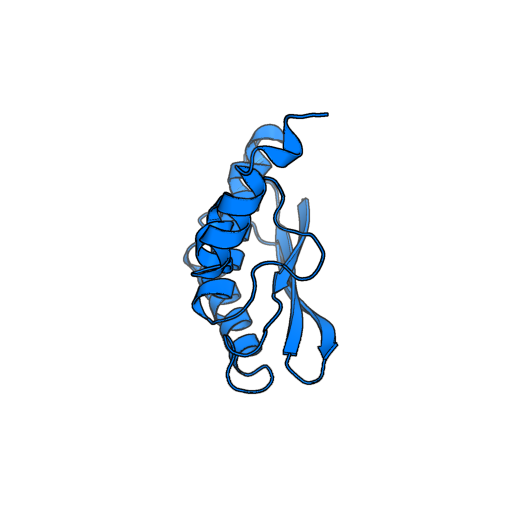2 ? -3.870 -4.333 -0.840 1.00 92.75 92 GLU A N 1
ATOM 728 C CA . GLU A 1 92 ? -3.812 -5.673 -0.246 1.00 92.75 92 GLU A CA 1
ATOM 729 C C . GLU A 1 92 ? -3.826 -5.636 1.272 1.00 92.75 92 GLU A C 1
ATOM 731 O O . GLU A 1 92 ? -4.531 -6.419 1.910 1.00 92.75 92 GLU A O 1
ATOM 736 N N . THR A 1 93 ? -3.098 -4.678 1.844 1.00 90.56 93 THR A N 1
ATOM 737 C CA . THR A 1 93 ? -3.086 -4.443 3.284 1.00 90.56 93 THR A CA 1
ATOM 738 C C . THR A 1 93 ? -4.498 -4.234 3.811 1.00 90.56 93 THR A C 1
ATOM 740 O O . THR A 1 93 ? -4.913 -4.927 4.736 1.00 90.56 93 THR A O 1
ATOM 743 N N . ILE A 1 94 ? -5.251 -3.298 3.226 1.00 90.31 94 ILE A N 1
ATOM 744 C CA . ILE A 1 94 ? -6.590 -2.972 3.720 1.00 90.31 94 ILE A CA 1
ATOM 745 C C . ILE A 1 94 ? -7.567 -4.118 3.430 1.00 90.31 94 ILE A C 1
ATOM 747 O O . ILE A 1 94 ? -8.380 -4.459 4.291 1.00 90.31 94 ILE A O 1
ATOM 751 N N . ARG A 1 95 ? -7.460 -4.751 2.252 1.00 90.31 95 ARG A N 1
ATOM 752 C CA . ARG A 1 95 ? -8.306 -5.880 1.832 1.00 90.31 95 ARG A CA 1
ATOM 753 C C . ARG A 1 95 ? -8.240 -7.056 2.807 1.00 90.31 95 ARG A C 1
ATOM 755 O O . ARG A 1 95 ? -9.261 -7.688 3.056 1.00 90.31 95 ARG A O 1
ATOM 762 N N . LEU A 1 96 ? -7.058 -7.338 3.351 1.00 89.31 96 LEU A N 1
ATOM 763 C CA . LEU A 1 96 ? -6.803 -8.460 4.263 1.00 89.31 96 LEU A CA 1
ATOM 764 C C . LEU A 1 96 ? -6.856 -8.063 5.747 1.00 89.31 96 LEU A C 1
ATOM 766 O O . LEU A 1 96 ? -6.456 -8.830 6.621 1.00 89.31 96 LEU A O 1
ATOM 770 N N . GLY A 1 97 ? -7.359 -6.864 6.049 1.00 85.44 97 GLY A N 1
ATOM 771 C CA . GLY A 1 97 ? -7.611 -6.440 7.423 1.00 85.44 97 GLY A CA 1
ATOM 772 C C . GLY A 1 97 ? -6.401 -5.865 8.164 1.00 85.44 97 GLY A C 1
ATOM 773 O O . GLY A 1 97 ? -6.424 -5.728 9.389 1.00 85.44 97 GLY A O 1
ATOM 774 N N . GLY A 1 98 ? -5.349 -5.487 7.445 1.00 87.06 98 GLY A N 1
ATOM 775 C CA . GLY A 1 98 ? -4.312 -4.601 7.955 1.00 87.06 98 GLY A CA 1
ATOM 776 C C . GLY A 1 98 ? -4.722 -3.126 7.884 1.00 87.06 98 GLY A C 1
ATOM 777 O O . GLY A 1 98 ? -5.748 -2.749 7.316 1.00 87.06 98 GLY A O 1
ATOM 778 N N . SER A 1 99 ? -3.893 -2.273 8.474 1.00 88.00 99 SER A N 1
ATOM 779 C CA . SER A 1 99 ? -3.943 -0.819 8.324 1.00 88.00 99 SER A CA 1
ATOM 780 C C . SER A 1 99 ? -2.821 -0.354 7.408 1.00 88.00 99 SER A C 1
ATOM 782 O O . SER A 1 99 ? -1.676 -0.774 7.589 1.00 88.00 99 SER A O 1
ATOM 784 N N . MET A 1 100 ? -3.117 0.532 6.452 1.00 87.69 100 MET A N 1
ATOM 785 C CA . MET A 1 100 ? -2.131 1.018 5.473 1.00 87.69 100 MET A CA 1
ATOM 786 C C . MET A 1 100 ? -0.9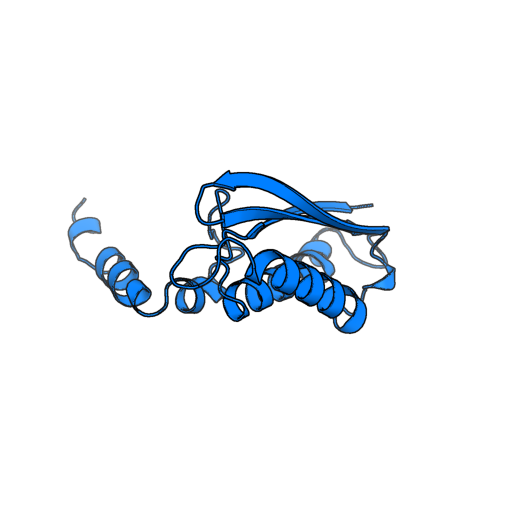57 1.804 6.082 1.00 87.69 100 MET A C 1
ATOM 788 O O . MET A 1 100 ? 0.033 2.055 5.394 1.00 87.69 100 MET A O 1
ATOM 792 N N . VAL A 1 101 ? -1.044 2.223 7.351 1.00 86.31 101 VAL A N 1
ATOM 793 C CA . VAL A 1 101 ? -0.009 3.016 8.028 1.00 86.31 101 VAL A CA 1
ATOM 794 C C . VAL A 1 101 ? 0.185 2.559 9.473 1.00 86.31 101 VAL A C 1
ATOM 796 O O . VAL A 1 101 ? -0.777 2.275 10.175 1.00 86.31 101 VAL A O 1
ATOM 799 N N . HIS A 1 102 ? 1.438 2.541 9.938 1.00 85.19 102 HIS A N 1
ATOM 800 C CA . HIS A 1 102 ? 1.754 2.338 11.357 1.00 85.19 102 HIS A CA 1
ATOM 801 C C . HIS A 1 102 ? 2.172 3.652 12.041 1.00 85.19 102 HIS A C 1
ATOM 803 O O . HIS A 1 102 ? 1.516 4.084 12.981 1.00 85.19 102 HIS A O 1
ATOM 809 N N . HIS A 1 103 ? 3.215 4.329 11.540 1.00 85.50 103 HIS A N 1
ATOM 810 C CA . HIS A 1 103 ? 3.672 5.619 12.096 1.00 85.50 103 HIS A CA 1
ATOM 811 C C . HIS A 1 103 ? 4.050 6.696 11.065 1.00 85.50 103 HIS A C 1
ATOM 813 O O . HIS A 1 103 ? 4.201 7.852 11.440 1.00 85.50 103 HIS A O 1
ATOM 819 N N . HIS A 1 104 ? 4.153 6.391 9.764 1.00 84.12 104 HIS A N 1
ATOM 820 C CA . HIS A 1 104 ? 4.468 7.422 8.748 1.00 84.12 104 HIS A CA 1
ATOM 821 C C . HIS A 1 104 ? 3.268 8.296 8.359 1.00 84.12 104 HIS A C 1
ATOM 823 O O . HIS A 1 104 ? 3.425 9.268 7.623 1.00 84.12 104 HIS A O 1
ATOM 829 N N . GLY A 1 105 ? 2.068 7.944 8.825 1.00 86.25 105 GLY A N 1
ATOM 830 C CA . GLY A 1 105 ? 0.842 8.655 8.491 1.00 86.25 105 GLY A CA 1
ATOM 831 C C . GLY A 1 105 ? 0.427 8.533 7.020 1.00 86.25 105 GLY A C 1
ATOM 832 O O . GLY A 1 105 ? 1.105 7.945 6.170 1.00 86.25 105 GLY A O 1
ATOM 833 N N . ILE A 1 106 ? -0.755 9.077 6.733 1.00 89.81 106 ILE A N 1
ATOM 834 C CA . ILE A 1 106 ? -1.400 8.990 5.418 1.00 89.81 106 ILE A CA 1
ATOM 835 C C . ILE A 1 106 ? -0.771 9.995 4.441 1.00 89.81 106 ILE A C 1
ATOM 837 O O . ILE A 1 106 ? -0.350 9.625 3.342 1.00 89.81 106 ILE A O 1
ATOM 841 N N . GLY A 1 107 ? -0.666 11.265 4.852 1.00 89.00 107 GLY A N 1
ATOM 842 C CA . GLY A 1 107 ? -0.134 12.346 4.018 1.00 89.00 107 GLY A CA 1
ATOM 843 C C . GLY A 1 107 ? -0.854 12.478 2.669 1.00 89.00 107 GLY A C 1
ATOM 844 O O . GLY A 1 107 ? -1.963 11.986 2.485 1.00 89.00 107 GLY A O 1
ATOM 845 N N . LYS A 1 108 ? -0.212 13.135 1.697 1.00 89.38 108 LYS A N 1
ATOM 846 C CA . LYS A 1 108 ? -0.766 13.275 0.337 1.00 89.38 108 LYS A CA 1
ATOM 847 C C . LYS A 1 108 ? -0.688 11.978 -0.475 1.00 89.38 108 LYS A C 1
ATOM 849 O O . LYS A 1 108 ? -1.531 11.753 -1.327 1.00 89.38 108 LYS A O 1
ATOM 854 N N . HIS A 1 109 ? 0.284 11.113 -0.184 1.00 85.56 109 HIS A N 1
ATOM 855 C CA . HIS A 1 109 ? 0.547 9.911 -0.981 1.00 85.56 109 HIS A CA 1
ATOM 856 C C . HIS A 1 109 ? -0.434 8.763 -0.729 1.00 85.56 109 HIS A C 1
ATOM 858 O O . HIS A 1 109 ? -0.577 7.909 -1.594 1.00 85.56 109 HIS A O 1
ATOM 864 N N . ARG A 1 110 ? -1.100 8.716 0.435 1.00 90.06 110 ARG A N 1
ATOM 865 C CA . ARG A 1 110 ? -2.045 7.635 0.777 1.00 90.06 110 ARG A CA 1
ATOM 866 C C . ARG A 1 110 ? -3.480 8.105 0.995 1.00 90.06 110 ARG A C 1
ATOM 868 O O . ARG A 1 110 ? -4.346 7.300 1.328 1.00 90.06 110 ARG A O 1
ATOM 875 N N . VAL A 1 111 ? -3.751 9.397 0.795 1.00 92.25 111 VAL A N 1
ATOM 876 C CA . VAL A 1 111 ? -5.073 9.997 1.057 1.00 92.25 111 VAL A CA 1
ATOM 877 C C . VAL A 1 111 ? -6.195 9.326 0.261 1.00 92.25 111 VAL A C 1
ATOM 879 O O . VAL A 1 111 ? -7.332 9.244 0.717 1.00 92.25 111 VAL A O 1
ATOM 882 N N . HIS A 1 112 ? -5.864 8.776 -0.908 1.00 92.31 112 HIS A N 1
ATOM 883 C CA . HIS A 1 112 ? -6.804 8.082 -1.784 1.00 92.31 112 HIS A CA 1
ATOM 884 C C . HIS A 1 112 ? -7.468 6.868 -1.114 1.00 92.31 112 HIS A C 1
ATOM 886 O O . HIS A 1 112 ? -8.613 6.555 -1.433 1.00 92.31 112 HIS A O 1
ATOM 892 N N . TRP A 1 113 ? -6.803 6.238 -0.138 1.00 93.00 113 TRP A N 1
ATOM 893 C CA . TRP A 1 113 ? -7.339 5.098 0.610 1.00 93.00 113 TRP A CA 1
ATOM 894 C C . TRP A 1 113 ? -7.918 5.476 1.976 1.00 93.00 113 TRP A C 1
ATOM 896 O O . TRP A 1 113 ? -8.410 4.598 2.676 1.00 93.00 113 TRP A O 1
ATOM 906 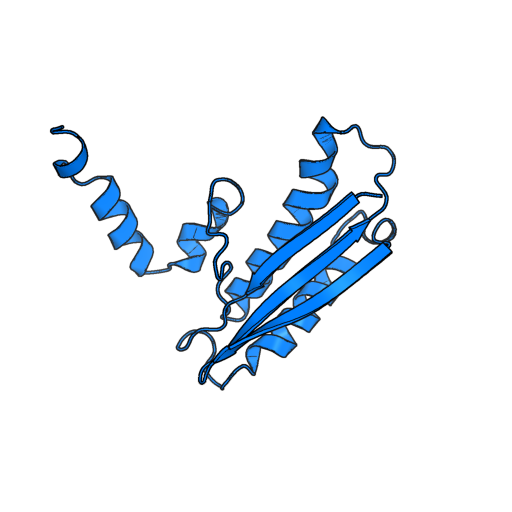N N . SER A 1 114 ? -7.920 6.752 2.384 1.00 92.88 114 SER A N 1
ATOM 907 C CA . SER A 1 114 ? -8.367 7.148 3.732 1.00 92.88 114 SER A CA 1
ATOM 908 C C . SER A 1 114 ? -9.809 6.754 4.041 1.00 92.88 114 SER A C 1
ATOM 910 O O . SER A 1 114 ? -10.090 6.287 5.142 1.00 92.88 114 SER A O 1
ATOM 912 N N . LYS A 1 115 ? -10.721 6.896 3.070 1.00 93.25 115 LYS A N 1
ATOM 913 C CA . LYS A 1 115 ? -12.115 6.455 3.233 1.00 93.25 115 LYS A CA 1
ATOM 914 C C . LYS A 1 115 ? -12.200 4.946 3.468 1.00 93.25 115 LYS A C 1
ATOM 916 O O . LYS A 1 115 ? -12.928 4.510 4.352 1.00 93.25 115 LYS A O 1
ATOM 921 N N . LEU A 1 116 ? -11.430 4.168 2.706 1.00 91.38 116 LEU A N 1
ATOM 922 C CA . LEU A 1 116 ? -11.397 2.711 2.817 1.00 91.38 116 LEU A CA 1
ATOM 923 C C . LEU A 1 116 ? -10.757 2.259 4.140 1.00 91.38 116 LEU A C 1
ATOM 925 O O . LEU A 1 116 ? -11.296 1.396 4.823 1.00 91.38 116 LEU A O 1
ATOM 929 N N . GLU A 1 117 ? -9.646 2.881 4.534 1.00 90.50 117 GLU A N 1
ATOM 930 C CA . GLU A 1 117 ? -8.945 2.604 5.791 1.00 90.50 117 GLU A CA 1
ATOM 931 C C . GLU A 1 117 ? -9.826 2.883 7.010 1.00 90.50 117 GLU A C 1
ATOM 933 O O . GLU A 1 117 ? -9.900 2.059 7.920 1.00 90.50 117 GLU A O 1
ATOM 938 N N . HIS A 1 118 ? -10.502 4.030 7.049 1.00 91.50 118 HIS A N 1
ATOM 939 C CA . HIS A 1 118 ? -11.278 4.428 8.222 1.00 91.50 118 HIS A CA 1
ATOM 940 C C . HIS A 1 118 ? -12.700 3.859 8.236 1.00 91.50 118 HIS A C 1
ATOM 942 O O . HIS A 1 118 ? -13.301 3.781 9.308 1.00 91.50 118 HIS A O 1
ATOM 948 N N . GLY A 1 119 ? -13.243 3.439 7.089 1.00 91.75 119 GLY A N 1
ATOM 949 C CA . GLY A 1 119 ? -14.594 2.892 6.996 1.00 91.75 119 GLY A CA 1
ATOM 950 C C . GLY A 1 119 ? -15.621 3.829 7.637 1.00 91.75 119 GLY A C 1
ATOM 951 O O . GLY A 1 119 ? -15.671 5.019 7.327 1.00 91.75 119 GLY A O 1
ATOM 952 N N . SER A 1 120 ? -16.404 3.316 8.589 1.00 93.00 120 SER A N 1
ATOM 953 C CA . SER A 1 120 ? -17.415 4.102 9.311 1.00 93.00 120 SER A CA 1
ATOM 954 C C . SER A 1 120 ? -16.843 5.265 10.133 1.00 93.00 120 SER A C 1
ATOM 956 O O . SER A 1 120 ? -17.557 6.233 10.387 1.00 93.00 120 SER A O 1
ATOM 958 N N . ALA A 1 121 ? -15.559 5.231 10.511 1.00 92.38 121 ALA A N 1
ATOM 959 C CA . ALA A 1 121 ? -14.919 6.332 11.231 1.00 92.38 121 ALA A CA 1
ATOM 960 C C . ALA A 1 121 ? -14.620 7.548 10.333 1.00 92.38 121 ALA A C 1
ATOM 962 O O . ALA A 1 121 ? -14.361 8.635 10.850 1.00 92.38 121 ALA A O 1
ATOM 963 N N . TRP A 1 122 ? -14.685 7.406 9.001 1.00 94.19 122 TRP A N 1
ATOM 964 C CA . TRP A 1 122 ? -14.436 8.510 8.069 1.00 94.19 122 TRP A CA 1
ATOM 965 C C . TRP A 1 122 ? -15.353 9.713 8.322 1.00 94.19 122 TRP A C 1
ATOM 967 O O . TRP A 1 122 ? -14.888 10.852 8.333 1.00 94.19 122 TRP A O 1
ATOM 977 N N . THR A 1 123 ? -16.640 9.470 8.585 1.00 94.00 123 THR A N 1
ATOM 978 C CA . THR A 1 123 ? -17.631 10.533 8.818 1.00 94.00 123 THR A CA 1
ATOM 979 C C . THR A 1 123 ? -17.274 11.405 10.022 1.00 94.00 123 THR A C 1
ATOM 981 O O . THR A 1 123 ? -17.521 12.608 10.000 1.00 94.00 123 THR A O 1
ATOM 984 N N . LEU A 1 124 ? -16.638 10.836 11.052 1.00 94.44 124 LEU A N 1
ATOM 985 C CA . LEU A 1 124 ? -16.161 11.608 12.201 1.00 94.44 124 LEU A CA 1
ATOM 986 C C . LEU A 1 124 ? -15.009 12.539 11.806 1.00 94.44 124 LEU A C 1
ATOM 988 O O . LEU A 1 124 ? -15.019 13.710 12.175 1.00 94.44 124 LEU A O 1
ATOM 992 N N . LEU A 1 125 ? -14.042 12.047 11.025 1.00 92.81 125 LEU A N 1
ATOM 993 C CA . LEU A 1 125 ? -12.913 12.854 10.546 1.00 92.81 125 LEU A CA 1
ATOM 994 C C . LEU A 1 125 ? -13.383 14.011 9.653 1.00 92.81 125 LEU A C 1
ATOM 996 O O . LEU A 1 125 ? -12.928 15.145 9.808 1.00 92.81 125 LEU A O 1
ATOM 1000 N N . GLU A 1 126 ? -14.318 13.736 8.746 1.00 92.94 126 GLU A N 1
ATOM 1001 C CA . GLU A 1 126 ? -14.903 14.737 7.851 1.00 92.94 126 GLU A CA 1
ATOM 1002 C C . GLU A 1 126 ? -15.733 15.773 8.625 1.00 92.94 126 GLU A C 1
ATOM 1004 O O . GLU A 1 126 ? -15.588 16.975 8.400 1.00 92.94 126 GLU A O 1
ATOM 1009 N N . GLY A 1 127 ? -16.534 15.326 9.598 1.00 93.81 127 GLY A N 1
ATOM 1010 C CA . GLY A 1 127 ? -17.297 16.204 10.483 1.00 93.81 127 GLY A CA 1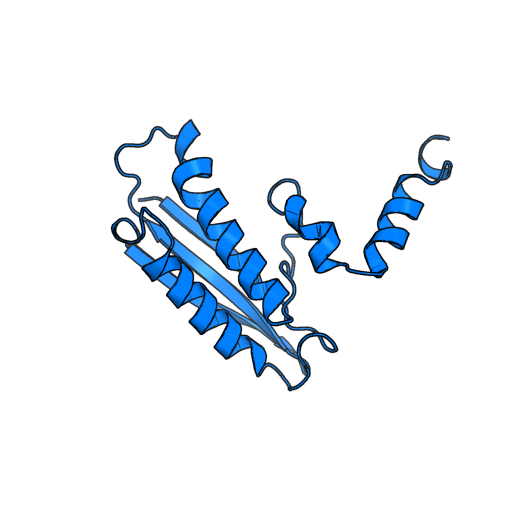
ATOM 1011 C C . GLY A 1 127 ? -16.402 17.135 11.302 1.00 93.81 127 GLY A C 1
ATOM 1012 O O . GLY A 1 127 ? -16.657 18.336 11.357 1.00 93.81 127 GLY A O 1
ATOM 1013 N N . LEU A 1 128 ? -15.310 16.616 11.874 1.00 93.00 128 LEU A N 1
ATOM 1014 C CA . LEU A 1 128 ? -14.326 17.430 12.594 1.00 93.00 128 LEU A CA 1
ATOM 1015 C C . LEU A 1 128 ? -13.684 18.475 11.676 1.00 93.00 128 LEU A C 1
ATOM 1017 O O . LEU A 1 128 ? -13.599 19.646 12.050 1.00 93.00 128 LEU A O 1
ATOM 1021 N N . LYS A 1 129 ? -13.285 18.080 10.461 1.00 90.38 129 LYS A N 1
ATOM 1022 C CA . LYS A 1 129 ? -12.661 18.984 9.485 1.00 90.38 129 LYS A CA 1
ATOM 1023 C C . LYS A 1 129 ? -13.591 20.114 9.037 1.00 90.38 129 LYS A C 1
ATOM 1025 O O . LYS A 1 129 ? -13.114 21.227 8.828 1.00 90.38 129 LYS A O 1
ATOM 1030 N N . ASN A 1 130 ? -14.880 19.820 8.883 1.00 90.88 130 ASN A N 1
ATOM 1031 C CA . ASN A 1 130 ? -15.885 20.764 8.392 1.00 90.88 130 ASN A CA 1
ATOM 1032 C C . ASN A 1 130 ? -16.586 21.544 9.513 1.00 90.88 130 ASN A C 1
ATOM 1034 O O . ASN A 1 130 ? -17.387 22.434 9.231 1.00 90.88 130 ASN A O 1
ATOM 1038 N N . SER A 1 131 ? -16.313 21.222 10.780 1.00 86.56 131 SER A N 1
ATOM 1039 C CA . SER A 1 131 ? -16.871 21.968 11.903 1.00 86.56 131 SER A CA 1
ATOM 1040 C C . SER A 1 131 ? -16.325 23.403 11.919 1.00 86.56 131 SER A C 1
ATOM 1042 O O . SER A 1 131 ? -15.122 23.640 11.797 1.00 86.56 131 SER A O 1
ATOM 1044 N N . SER A 1 132 ? -17.215 24.383 12.095 1.00 66.56 132 SER A N 1
ATOM 1045 C CA . SER A 1 132 ? -16.901 25.821 12.045 1.00 66.56 132 SER A CA 1
ATOM 1046 C C . SER A 1 132 ? -15.989 26.315 13.177 1.00 66.56 132 SER A C 1
ATOM 1048 O O . SER A 1 132 ? -15.638 27.492 13.207 1.00 66.56 132 SER A O 1
ATOM 1050 N N . ILE A 1 133 ? -15.591 25.434 14.099 1.00 60.25 133 ILE A N 1
ATOM 1051 C CA . ILE A 1 133 ? -14.685 25.730 15.216 1.00 60.25 133 ILE A CA 1
ATOM 1052 C C . ILE A 1 133 ? -13.260 26.048 14.733 1.00 60.25 133 ILE A C 1
ATOM 1054 O O . ILE A 1 133 ? -12.555 26.798 15.397 1.00 60.25 133 ILE A O 1
ATOM 1058 N N . LEU A 1 134 ? -12.835 25.543 13.568 1.00 54.94 134 LEU A N 1
ATOM 1059 C CA . LEU A 1 134 ? -11.471 25.753 13.052 1.00 54.94 134 LEU A CA 1
ATOM 1060 C C . LEU A 1 134 ? -11.310 26.975 12.128 1.00 54.94 134 LEU A C 1
ATOM 1062 O O . LEU A 1 134 ? -10.189 27.284 11.741 1.00 54.94 134 LEU A O 1
ATOM 1066 N N . THR A 1 135 ? -12.396 27.667 11.773 1.00 54.66 135 THR A N 1
ATOM 1067 C CA . THR A 1 135 ? -12.390 28.878 10.917 1.00 54.66 135 THR A CA 1
ATOM 1068 C C . THR A 1 135 ? -12.610 30.184 11.689 1.00 54.66 135 THR A C 1
ATOM 1070 O O . THR A 1 135 ? -12.692 31.243 11.076 1.00 54.66 135 THR A O 1
ATOM 1073 N N . ALA A 1 136 ? -12.739 30.117 13.017 1.00 49.81 136 ALA A N 1
ATOM 1074 C CA . ALA A 1 136 ? -12.983 31.272 13.889 1.00 49.81 136 ALA A CA 1
ATOM 1075 C C . ALA A 1 136 ? -11.723 31.780 14.632 1.00 49.81 136 ALA A C 1
ATOM 1077 O O . ALA A 1 136 ? -11.847 32.561 15.574 1.00 49.81 136 ALA A O 1
ATOM 1078 N N . LEU A 1 137 ? -10.530 31.349 14.209 1.00 47.69 137 LEU A N 1
ATOM 1079 C CA . LEU A 1 137 ? -9.220 31.891 14.596 1.00 47.69 137 LEU A CA 1
ATOM 1080 C C . LEU A 1 137 ? -8.473 32.320 13.331 1.00 47.69 137 LEU A C 1
ATOM 1082 O O . LEU A 1 137 ? -7.733 33.322 13.413 1.00 47.69 137 LEU A O 1
#

Foldseek 3Di:
DDKDKDWFWWFAPPLAPDQAPLVVVLFVQLVVCLCPPQPVSVQWPDWGWDWDAHDRRYTTIMIITDGDPPPDDPVCCCVNPVLVSLVSSCVSRLVSRTAGDDPPDCPPSNVVCPCSRCPVCVVVVVCVVPDCPVVPD

Sequence (137 aa):
MCRSSKPATWALPPKCPAAGSCIHEIYESVINRIRTEFPHADDITMLGGHSSHSYQNGTNMYFVYDYNVVDCKPEEEIDKYHNPLNKIICEETIRLGGSMVHHHGIGKHRVHWSKLEHGSAWTLLEGLKNSSILTAL

Organism: Escherichia coli (NCBI:txid562)